Protein AF-A0A9W4N3B9-F1 (afdb_monomer)

Structure (mmCIF, N/CA/C/O backbone):
data_AF-A0A9W4N3B9-F1
#
_entry.id   AF-A0A9W4N3B9-F1
#
loop_
_atom_site.group_PDB
_atom_site.id
_atom_site.type_symbol
_atom_site.label_atom_id
_atom_site.label_alt_id
_atom_site.label_comp_id
_atom_site.label_asym_id
_atom_site.label_entity_id
_atom_site.label_seq_id
_atom_site.pdbx_PDB_ins_code
_atom_site.Cartn_x
_atom_site.Cartn_y
_atom_site.Cartn_z
_atom_site.occupancy
_atom_site.B_iso_or_equiv
_atom_site.auth_seq_id
_atom_site.auth_comp_id
_atom_site.auth_asym_id
_atom_site.auth_atom_id
_atom_site.pdbx_PDB_model_num
ATOM 1 N N . MET A 1 1 ? 76.140 -31.428 -62.977 1.00 32.78 1 MET A N 1
ATOM 2 C CA . MET A 1 1 ? 74.736 -30.968 -62.871 1.00 32.78 1 MET A CA 1
ATOM 3 C C . MET A 1 1 ? 74.031 -31.808 -61.811 1.00 32.78 1 MET A C 1
ATOM 5 O O . MET A 1 1 ? 74.334 -32.994 -61.790 1.00 32.78 1 MET A O 1
ATOM 9 N N . PRO A 1 2 ? 73.122 -31.265 -60.978 1.00 40.38 2 PRO A N 1
ATOM 10 C CA . PRO A 1 2 ? 72.667 -29.880 -60.909 1.00 40.38 2 PRO A CA 1
ATOM 11 C C . PRO A 1 2 ? 73.081 -29.142 -59.621 1.00 40.38 2 PRO A C 1
ATOM 13 O O . PRO A 1 2 ? 73.397 -29.725 -58.590 1.00 40.38 2 PRO A O 1
ATOM 16 N N . SER A 1 3 ? 73.083 -27.820 -59.765 1.00 34.41 3 SER A N 1
ATOM 17 C CA . SER A 1 3 ? 73.214 -26.786 -58.745 1.00 34.41 3 SER A CA 1
ATOM 18 C C . SER A 1 3 ? 71.876 -26.620 -58.018 1.00 34.41 3 SER A C 1
ATOM 20 O O . SER A 1 3 ? 70.844 -26.536 -58.683 1.00 34.41 3 SER A O 1
ATOM 22 N N . ALA A 1 4 ? 71.881 -26.563 -56.686 1.00 36.41 4 ALA A N 1
ATOM 23 C CA . ALA A 1 4 ? 70.717 -26.168 -55.897 1.00 36.41 4 ALA A CA 1
ATOM 24 C C . ALA A 1 4 ? 70.961 -24.760 -55.343 1.00 36.41 4 ALA A C 1
ATOM 26 O O . ALA A 1 4 ? 71.738 -24.554 -54.412 1.00 36.41 4 ALA A O 1
ATOM 27 N N . THR A 1 5 ? 70.332 -23.780 -55.980 1.00 38.34 5 THR A N 1
ATOM 28 C CA . THR A 1 5 ? 70.362 -22.369 -55.603 1.00 38.34 5 THR A CA 1
ATOM 29 C C . THR A 1 5 ? 69.467 -22.115 -54.391 1.00 38.34 5 THR A C 1
ATOM 31 O O . THR A 1 5 ? 68.305 -22.512 -54.382 1.00 38.34 5 THR A O 1
ATOM 34 N N . TRP A 1 6 ? 69.999 -21.411 -53.393 1.00 38.38 6 TRP A N 1
ATOM 35 C CA . TRP A 1 6 ? 69.255 -20.871 -52.255 1.00 38.38 6 TRP A CA 1
ATOM 36 C C . TRP A 1 6 ? 68.455 -19.638 -52.703 1.00 38.38 6 TRP A C 1
ATOM 38 O O . TRP A 1 6 ? 69.043 -18.602 -53.010 1.00 38.38 6 TRP A O 1
ATOM 48 N N . THR A 1 7 ? 67.126 -19.728 -52.754 1.00 41.44 7 THR A N 1
ATOM 49 C CA . THR A 1 7 ? 66.254 -18.560 -52.956 1.00 41.44 7 THR A CA 1
ATOM 50 C C . THR A 1 7 ? 65.686 -18.087 -51.624 1.00 41.44 7 THR A C 1
ATOM 52 O O . THR A 1 7 ? 65.097 -18.861 -50.872 1.00 41.44 7 THR A O 1
ATOM 55 N N . TYR A 1 8 ? 65.898 -16.801 -51.354 1.00 33.12 8 TYR A N 1
ATOM 56 C CA . TYR A 1 8 ? 65.483 -16.074 -50.162 1.00 33.12 8 TYR A CA 1
ATOM 57 C C . TYR A 1 8 ? 63.958 -16.025 -49.959 1.00 33.12 8 TYR A C 1
ATOM 59 O O . TYR A 1 8 ? 63.165 -16.019 -50.896 1.00 33.12 8 TYR A O 1
ATOM 67 N N . LEU A 1 9 ? 63.612 -15.935 -48.676 1.00 44.03 9 LEU A N 1
ATOM 68 C CA . LEU A 1 9 ? 62.316 -15.706 -48.041 1.00 44.03 9 LEU A CA 1
ATOM 69 C C . LEU A 1 9 ? 61.451 -14.615 -48.698 1.00 44.03 9 LEU A C 1
ATOM 71 O O . LEU A 1 9 ? 61.936 -13.518 -48.937 1.00 44.03 9 LEU A O 1
ATOM 75 N N . THR A 1 10 ? 60.139 -14.851 -48.764 1.00 38.28 10 THR A N 1
ATOM 76 C CA . THR A 1 10 ? 59.129 -13.928 -48.204 1.00 38.28 10 THR A CA 1
ATOM 77 C C . THR A 1 10 ? 57.910 -14.740 -47.760 1.00 38.28 10 THR A C 1
ATOM 79 O O . THR A 1 10 ? 56.951 -14.947 -48.496 1.00 38.28 10 THR A O 1
ATOM 82 N N . SER A 1 11 ? 57.956 -15.238 -46.523 1.00 43.16 11 SER A N 1
ATOM 83 C CA . SER A 1 11 ? 56.744 -15.685 -45.841 1.00 43.16 11 SER A CA 1
ATOM 84 C C . SER A 1 11 ? 55.974 -14.421 -45.465 1.00 43.16 11 SER A C 1
ATOM 86 O O . SER A 1 11 ? 56.351 -13.722 -44.523 1.00 43.16 11 SER A O 1
ATOM 88 N N . ILE A 1 12 ? 54.964 -14.065 -46.259 1.00 53.66 12 ILE A N 1
ATOM 89 C CA . ILE A 1 12 ? 54.016 -13.009 -45.903 1.00 53.66 12 ILE A CA 1
ATOM 90 C C . ILE A 1 12 ? 53.166 -13.577 -44.767 1.00 53.66 12 ILE A C 1
ATOM 92 O O . ILE A 1 12 ? 52.117 -14.179 -44.984 1.00 53.66 12 ILE A O 1
ATOM 96 N N . LEU A 1 13 ? 53.663 -13.441 -43.540 1.00 46.03 13 LEU A N 1
ATOM 97 C CA . LEU A 1 13 ? 52.831 -13.580 -42.357 1.00 46.03 13 LEU A CA 1
ATOM 98 C C . LEU A 1 13 ? 51.790 -12.455 -42.424 1.00 46.03 13 LEU A C 1
ATOM 100 O O . LEU A 1 13 ? 52.187 -11.295 -42.587 1.00 46.03 13 LEU A O 1
ATOM 104 N N . PRO A 1 14 ? 50.480 -12.746 -42.325 1.00 42.47 14 PRO A N 1
ATOM 105 C CA . PRO A 1 14 ? 49.499 -11.689 -42.171 1.00 42.47 14 PRO A CA 1
ATOM 106 C C . PRO A 1 14 ? 49.882 -10.896 -40.923 1.00 42.47 14 PRO A C 1
ATOM 108 O O . PRO A 1 14 ? 50.093 -11.461 -39.847 1.00 42.47 14 PRO A O 1
ATOM 111 N N . THR A 1 15 ? 50.045 -9.587 -41.102 1.00 47.44 15 THR A N 1
ATOM 112 C CA . THR A 1 15 ? 50.291 -8.636 -40.019 1.00 47.44 15 THR A CA 1
ATOM 113 C C . THR A 1 15 ? 49.333 -8.939 -38.872 1.00 47.44 15 THR A C 1
ATOM 115 O O . THR A 1 15 ? 48.140 -9.106 -39.151 1.00 47.44 15 THR A O 1
ATOM 118 N N . PRO A 1 16 ? 49.795 -9.002 -37.609 1.00 45.97 16 PRO A N 1
ATOM 119 C CA . PRO A 1 16 ? 48.881 -9.114 -36.489 1.00 45.97 16 PRO A CA 1
ATOM 120 C C . PRO A 1 16 ? 47.959 -7.905 -36.577 1.00 45.97 16 PRO A C 1
ATOM 122 O O . PRO A 1 16 ? 48.403 -6.765 -36.432 1.00 45.97 16 PRO A O 1
ATOM 125 N N . THR A 1 17 ? 46.690 -8.151 -36.909 1.00 49.28 17 THR A N 1
ATOM 126 C CA . THR A 1 17 ? 45.633 -7.158 -36.785 1.00 49.28 17 THR A CA 1
ATOM 127 C C . THR A 1 17 ? 45.767 -6.621 -35.382 1.00 49.28 17 THR A C 1
ATOM 129 O O . THR A 1 17 ? 45.577 -7.364 -34.417 1.00 49.28 17 THR A O 1
ATOM 132 N N . LEU A 1 18 ? 46.169 -5.356 -35.288 1.00 43.12 18 LEU A N 1
ATOM 133 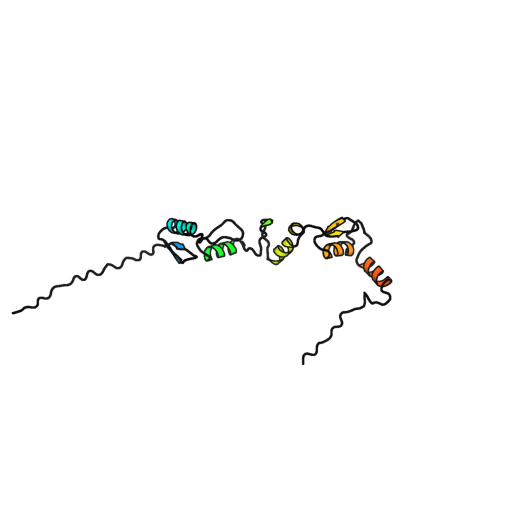C CA . LEU A 1 18 ? 46.014 -4.565 -34.089 1.00 43.12 18 LEU A CA 1
ATOM 134 C C . LEU A 1 18 ? 44.603 -4.870 -33.599 1.00 43.12 18 LEU A C 1
ATOM 136 O O . LEU A 1 18 ? 43.625 -4.492 -34.245 1.00 43.12 18 LEU A O 1
ATOM 140 N N . ILE A 1 19 ? 44.493 -5.613 -32.498 1.00 53.19 19 ILE A N 1
ATOM 141 C CA . ILE A 1 19 ? 43.269 -5.644 -31.716 1.00 53.19 19 ILE A CA 1
ATOM 142 C C . ILE A 1 19 ? 43.230 -4.250 -31.103 1.00 53.19 19 ILE A C 1
ATOM 144 O O . ILE A 1 19 ? 43.594 -4.032 -29.951 1.00 53.19 19 ILE A O 1
ATOM 148 N N . THR A 1 20 ? 42.877 -3.264 -31.927 1.00 47.75 20 THR A N 1
ATOM 149 C CA . THR A 1 20 ? 42.333 -2.010 -31.459 1.00 47.75 20 THR A CA 1
ATOM 150 C C . THR A 1 20 ? 41.195 -2.464 -30.573 1.00 47.75 20 THR A C 1
ATOM 152 O O . THR A 1 20 ? 40.280 -3.136 -31.052 1.00 47.75 20 THR A O 1
ATOM 155 N N . LEU A 1 21 ? 41.333 -2.233 -29.270 1.00 55.16 21 LEU A N 1
ATOM 156 C CA . LEU A 1 21 ? 40.380 -2.626 -28.244 1.00 55.16 21 LEU A CA 1
ATOM 157 C C . LEU A 1 21 ? 39.099 -1.805 -28.454 1.00 55.16 21 LEU A C 1
ATOM 159 O O . LEU A 1 21 ? 38.793 -0.886 -27.701 1.00 55.16 21 LEU A O 1
ATOM 163 N N . ASN A 1 22 ? 38.402 -2.057 -29.559 1.00 61.69 22 ASN A N 1
ATOM 164 C CA . ASN A 1 22 ? 37.210 -1.338 -29.933 1.00 61.69 22 ASN A CA 1
ATOM 165 C C . ASN A 1 22 ? 36.137 -1.833 -28.975 1.00 61.69 22 ASN A C 1
ATOM 167 O O . ASN A 1 22 ? 35.868 -3.035 -28.898 1.00 61.69 22 ASN A O 1
ATOM 171 N N . LYS A 1 23 ? 35.594 -0.922 -28.171 1.00 78.19 23 LYS A N 1
ATOM 172 C CA . LYS A 1 23 ? 34.580 -1.258 -27.177 1.00 78.19 23 LYS A CA 1
ATOM 173 C C . LYS A 1 23 ? 33.344 -1.788 -27.910 1.00 78.19 23 LYS A C 1
ATOM 175 O O . LYS A 1 23 ? 32.577 -1.010 -28.463 1.00 78.19 23 LYS A O 1
ATOM 180 N N . MET A 1 24 ? 33.185 -3.108 -27.932 1.00 89.62 24 MET A N 1
ATOM 181 C CA . MET A 1 24 ? 32.013 -3.777 -28.499 1.00 89.62 24 MET A CA 1
ATOM 182 C C . MET A 1 24 ? 30.833 -3.672 -27.530 1.00 89.62 24 MET A C 1
ATOM 184 O O . MET A 1 24 ? 31.016 -3.728 -26.311 1.00 89.62 24 MET A O 1
ATOM 188 N N . PHE A 1 25 ? 29.625 -3.582 -28.073 1.00 91.50 25 PHE A N 1
ATOM 189 C CA . PHE A 1 25 ? 28.379 -3.667 -27.313 1.00 91.50 25 PHE A CA 1
ATOM 190 C C . PHE A 1 25 ? 27.950 -5.128 -27.244 1.00 91.50 25 PHE A C 1
ATOM 192 O O . PHE A 1 25 ? 28.092 -5.848 -28.225 1.00 91.50 25 PHE A O 1
ATOM 199 N N . THR A 1 26 ? 27.495 -5.590 -26.083 1.00 92.69 26 THR A N 1
ATOM 200 C CA . THR A 1 26 ? 27.160 -7.004 -25.864 1.00 92.69 26 THR A CA 1
ATOM 201 C C . THR A 1 26 ? 25.721 -7.104 -25.379 1.00 92.69 26 THR A C 1
ATOM 203 O O . THR A 1 26 ? 25.336 -6.355 -24.484 1.00 92.69 26 THR A O 1
ATOM 206 N N . CYS A 1 27 ? 24.938 -8.008 -25.965 1.00 94.44 27 CYS A N 1
ATOM 207 C CA . CYS A 1 27 ? 23.621 -8.366 -25.449 1.00 94.44 27 CYS A CA 1
ATOM 208 C C . CYS A 1 27 ? 23.795 -9.111 -24.121 1.00 94.44 27 CYS A C 1
ATOM 210 O O . CYS A 1 27 ? 24.457 -10.150 -24.091 1.00 94.44 27 CYS A O 1
ATOM 212 N N . GLY A 1 28 ? 23.210 -8.594 -23.038 1.00 91.12 28 GLY A N 1
ATOM 213 C CA . GLY A 1 28 ? 23.313 -9.219 -21.719 1.00 91.12 28 GLY A CA 1
ATOM 214 C C . GLY A 1 28 ? 22.622 -10.582 -21.608 1.00 91.12 28 GLY A C 1
ATOM 215 O O . GLY A 1 28 ? 23.007 -11.359 -20.742 1.00 91.12 28 GLY A O 1
ATOM 216 N N . GLU A 1 29 ? 21.657 -10.879 -22.484 1.00 93.25 29 GLU A N 1
ATOM 217 C CA . GLU A 1 29 ? 20.878 -12.127 -22.460 1.00 93.25 29 GLU A CA 1
ATOM 218 C C . GLU A 1 29 ? 21.554 -13.257 -23.254 1.00 93.25 29 GLU A C 1
ATOM 220 O O . GLU A 1 29 ? 21.797 -14.341 -22.730 1.00 93.25 29 GLU A O 1
ATOM 225 N N . CYS A 1 30 ? 21.911 -13.012 -24.522 1.00 94.62 30 CYS A N 1
ATOM 226 C CA . CYS A 1 30 ? 22.462 -14.047 -25.410 1.00 94.62 30 CYS A CA 1
ATOM 227 C C . CYS A 1 30 ? 23.979 -13.941 -25.649 1.00 94.62 30 CYS A C 1
ATOM 229 O O . CYS A 1 30 ? 24.566 -14.819 -26.280 1.00 94.62 30 CYS A O 1
ATOM 231 N N . GLY A 1 31 ? 24.631 -12.870 -25.184 1.00 92.44 31 GLY A N 1
ATOM 232 C CA . GLY A 1 31 ? 26.079 -12.670 -25.313 1.00 92.44 31 GLY A CA 1
ATOM 233 C C . GLY A 1 31 ? 26.570 -12.221 -26.696 1.00 92.44 31 GLY A C 1
ATOM 234 O O . GLY A 1 31 ? 27.776 -12.037 -26.880 1.00 92.44 31 GLY A O 1
ATOM 235 N N . ASN A 1 32 ? 25.674 -12.012 -27.669 1.00 93.50 32 ASN A N 1
ATOM 236 C CA . ASN A 1 32 ? 26.044 -11.515 -28.998 1.00 93.50 32 ASN A CA 1
ATOM 237 C C . ASN A 1 32 ? 26.716 -10.140 -28.921 1.00 93.50 32 ASN A C 1
ATOM 239 O O . ASN A 1 32 ? 26.309 -9.285 -28.131 1.00 93.50 32 ASN A O 1
ATOM 243 N N . ARG A 1 33 ? 27.735 -9.924 -29.762 1.00 94.12 33 ARG A N 1
ATOM 244 C CA . ARG A 1 33 ? 28.575 -8.720 -29.746 1.00 94.12 33 ARG A CA 1
ATOM 245 C C . ARG A 1 33 ? 28.424 -7.926 -31.037 1.00 94.12 33 ARG A C 1
ATOM 247 O O . ARG A 1 33 ? 28.440 -8.499 -32.121 1.00 94.12 33 ARG A O 1
ATOM 254 N N . TYR A 1 34 ? 28.365 -6.609 -30.903 1.00 93.31 34 TYR A N 1
ATOM 255 C CA . TYR A 1 34 ? 28.117 -5.662 -31.985 1.00 93.31 34 TYR A CA 1
ATOM 256 C C . TYR A 1 34 ? 29.165 -4.550 -31.973 1.00 93.31 34 TYR A C 1
ATOM 258 O O . TYR A 1 34 ? 29.678 -4.170 -30.913 1.00 93.31 34 TYR A O 1
ATOM 266 N N . TYR A 1 35 ? 29.492 -4.028 -33.154 1.00 90.94 35 TYR A N 1
ATOM 267 C CA . TYR A 1 35 ? 30.483 -2.960 -33.300 1.00 90.94 35 TYR A CA 1
ATOM 268 C C . TYR A 1 35 ? 29.872 -1.579 -33.050 1.00 90.94 35 TYR A C 1
ATOM 270 O O . TYR A 1 35 ? 30.581 -0.669 -32.621 1.00 90.94 35 TYR A O 1
ATOM 278 N N . SER A 1 36 ? 28.562 -1.434 -33.265 1.00 92.06 36 SER A N 1
ATOM 279 C CA . SER A 1 36 ? 27.803 -0.220 -32.972 1.00 92.06 36 SER A CA 1
ATOM 280 C C . SER A 1 36 ? 26.755 -0.441 -31.882 1.00 92.06 36 SER A C 1
ATOM 282 O O . SER A 1 36 ? 26.167 -1.515 -31.752 1.00 92.06 36 SER A O 1
ATOM 284 N N . LYS A 1 37 ? 26.475 0.624 -31.121 1.00 91.19 37 LYS A N 1
ATOM 285 C CA . LYS A 1 37 ? 25.372 0.652 -30.153 1.00 91.19 37 LYS A CA 1
ATOM 286 C C . LYS A 1 37 ? 24.034 0.418 -30.849 1.00 91.19 37 LYS A C 1
ATOM 288 O O . LYS A 1 37 ? 23.235 -0.362 -30.356 1.00 91.19 37 LYS A O 1
ATOM 293 N N . PHE A 1 38 ? 23.833 1.049 -32.005 1.00 94.19 38 PHE A N 1
ATOM 294 C CA . PHE A 1 38 ? 22.588 0.975 -32.768 1.00 94.19 38 PHE A CA 1
ATOM 295 C C . PHE A 1 38 ? 22.260 -0.458 -33.210 1.00 94.19 38 PHE A C 1
ATOM 297 O O . PHE A 1 38 ? 21.133 -0.904 -33.052 1.00 94.19 38 PHE A O 1
ATOM 304 N N . GLU A 1 39 ? 23.257 -1.204 -33.695 1.00 95.12 39 GLU A N 1
ATOM 305 C CA . GLU A 1 39 ? 23.090 -2.614 -34.088 1.00 95.12 39 GLU A CA 1
ATOM 306 C C . GLU A 1 39 ? 22.694 -3.487 -32.895 1.00 95.12 39 GLU A C 1
ATOM 308 O O . GLU A 1 39 ? 21.830 -4.355 -33.002 1.00 95.12 39 GLU A O 1
ATOM 313 N N . CYS A 1 40 ? 23.310 -3.232 -31.737 1.00 94.75 40 CYS A N 1
ATOM 314 C CA . CYS A 1 40 ? 22.935 -3.913 -30.511 1.00 94.75 40 CYS A CA 1
ATOM 315 C C . CYS A 1 40 ? 21.506 -3.542 -30.097 1.00 94.75 40 CYS A C 1
ATOM 317 O O . CYS A 1 40 ? 20.748 -4.426 -29.733 1.00 94.75 40 CYS A O 1
ATOM 319 N N . GLU A 1 41 ? 21.114 -2.268 -30.156 1.00 94.75 41 GLU A N 1
ATOM 320 C CA . GLU A 1 41 ? 19.759 -1.823 -29.804 1.00 94.75 41 GLU A CA 1
ATOM 321 C C . GLU A 1 41 ? 18.689 -2.424 -30.725 1.00 94.75 41 GLU A C 1
ATOM 323 O O . GLU A 1 41 ? 17.656 -2.869 -30.232 1.00 94.75 41 GLU A O 1
ATOM 328 N N . ASP A 1 42 ? 18.942 -2.502 -32.034 1.00 96.44 42 ASP A N 1
ATOM 329 C CA . ASP A 1 42 ? 18.035 -3.133 -32.999 1.00 96.44 42 ASP A CA 1
ATOM 330 C C . ASP A 1 42 ? 17.838 -4.623 -32.691 1.00 96.44 42 ASP A C 1
ATOM 332 O O . ASP A 1 42 ? 16.706 -5.098 -32.589 1.00 96.44 42 ASP A O 1
ATOM 336 N N . HIS A 1 43 ? 18.929 -5.341 -32.402 1.00 96.00 43 HIS A N 1
ATOM 337 C CA . HIS A 1 43 ? 18.852 -6.710 -31.896 1.00 96.00 43 HIS A CA 1
ATOM 338 C C . HIS A 1 43 ? 18.015 -6.805 -30.612 1.00 96.00 43 HIS A C 1
ATOM 340 O O . HIS A 1 43 ? 17.143 -7.666 -30.501 1.00 96.00 43 HIS A O 1
ATOM 346 N N . MET A 1 44 ? 18.258 -5.929 -29.637 1.00 96.44 44 MET A N 1
ATOM 347 C CA . MET A 1 44 ? 17.553 -5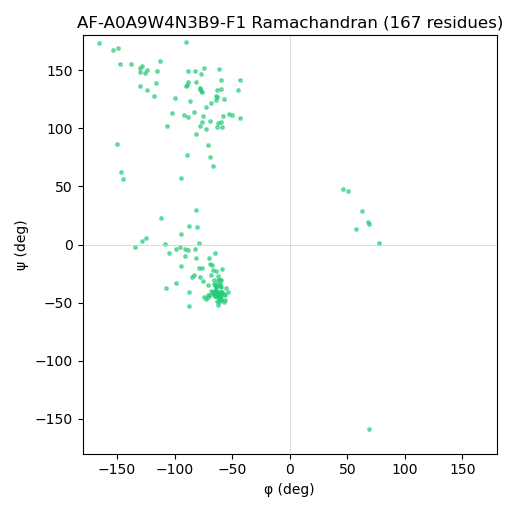.970 -28.353 1.00 96.44 44 MET A CA 1
ATOM 348 C C . MET A 1 44 ? 16.055 -5.705 -28.527 1.00 96.44 44 MET A C 1
ATOM 350 O O . MET A 1 44 ? 15.252 -6.366 -27.876 1.00 96.44 44 MET A O 1
ATOM 354 N N . ASN A 1 45 ? 15.670 -4.811 -29.442 1.00 96.19 45 ASN A N 1
ATOM 355 C CA . ASN A 1 45 ? 14.273 -4.547 -29.794 1.00 96.19 45 ASN A CA 1
ATOM 356 C C . ASN A 1 45 ? 13.625 -5.720 -30.541 1.00 96.19 45 ASN A C 1
ATOM 358 O O . ASN A 1 45 ? 12.495 -6.087 -30.231 1.00 96.19 45 ASN A O 1
ATOM 362 N N . ALA A 1 46 ? 14.332 -6.325 -31.499 1.00 97.12 46 ALA A N 1
ATOM 363 C CA . ALA A 1 46 ? 13.810 -7.427 -32.305 1.00 97.12 46 ALA A CA 1
ATOM 364 C C . ALA A 1 46 ? 13.518 -8.688 -31.475 1.00 97.12 46 ALA A C 1
ATOM 366 O O . ALA A 1 46 ? 12.554 -9.398 -31.756 1.00 97.12 46 ALA A O 1
ATOM 367 N N . TYR A 1 47 ? 14.336 -8.956 -30.453 1.00 95.94 47 TYR A N 1
ATOM 368 C CA . TYR A 1 47 ? 14.219 -10.146 -29.602 1.00 95.94 47 TYR A CA 1
ATOM 369 C C . TYR A 1 47 ? 13.702 -9.852 -28.185 1.00 95.94 47 TYR A C 1
ATOM 371 O O . TYR A 1 47 ? 13.565 -10.773 -27.386 1.00 95.94 47 TYR A O 1
ATOM 379 N N . ASN A 1 48 ? 13.410 -8.587 -27.867 1.00 95.56 48 ASN A N 1
ATOM 380 C CA . ASN A 1 48 ? 13.039 -8.125 -26.527 1.00 95.56 48 ASN A CA 1
ATOM 381 C C . ASN A 1 48 ? 14.023 -8.589 -25.431 1.00 95.56 48 ASN A C 1
ATOM 383 O O . ASN A 1 48 ? 13.623 -9.083 -24.382 1.00 95.56 48 ASN A O 1
ATOM 387 N N . HIS A 1 49 ? 15.323 -8.441 -25.688 1.00 96.38 49 HIS A N 1
ATOM 388 C CA . HIS A 1 49 ? 16.401 -8.855 -24.775 1.00 96.38 49 HIS A CA 1
ATOM 389 C C . HIS A 1 49 ? 16.780 -7.778 -23.743 1.00 96.38 49 HIS A C 1
ATOM 391 O O . HIS A 1 49 ? 17.864 -7.813 -23.160 1.00 96.38 49 HIS A O 1
ATOM 397 N N . TRP A 1 50 ? 15.926 -6.777 -23.553 1.00 96.69 50 TRP A N 1
ATOM 398 C CA . TRP A 1 50 ? 16.126 -5.731 -22.560 1.00 96.69 50 TRP A CA 1
ATOM 399 C C . TRP A 1 50 ? 15.855 -6.242 -21.142 1.00 96.69 50 TRP A C 1
ATOM 401 O O . TRP A 1 50 ? 15.034 -7.129 -20.934 1.00 96.69 50 TRP A O 1
ATOM 411 N N . PHE A 1 51 ? 16.521 -5.640 -20.158 1.00 95.38 51 PHE A N 1
ATOM 412 C CA . PHE A 1 51 ? 16.280 -5.898 -18.740 1.00 95.38 51 PHE A CA 1
ATOM 413 C C . PHE A 1 51 ? 15.461 -4.754 -18.146 1.00 95.38 51 PHE A C 1
ATOM 415 O O . PHE A 1 51 ? 15.957 -3.629 -18.056 1.00 95.38 51 PHE A O 1
ATOM 422 N N . ASP A 1 52 ? 14.224 -5.029 -17.744 1.00 93.12 52 ASP A N 1
ATOM 423 C CA . ASP A 1 52 ? 13.296 -4.022 -17.226 1.00 93.12 52 ASP A CA 1
ATOM 424 C C . ASP A 1 52 ? 13.529 -3.722 -15.739 1.00 93.12 52 ASP A C 1
ATOM 426 O O . ASP A 1 52 ? 13.886 -4.597 -14.947 1.00 93.12 52 ASP A O 1
ATOM 430 N N . CYS A 1 53 ? 13.254 -2.486 -15.330 1.00 91.19 53 CYS A N 1
ATOM 431 C CA . CYS A 1 53 ? 13.047 -2.162 -13.925 1.00 91.19 53 CYS A CA 1
ATOM 432 C C . CYS A 1 53 ? 11.639 -2.591 -13.478 1.00 91.19 53 CYS A C 1
ATOM 434 O O . CYS A 1 53 ? 10.642 -2.283 -14.124 1.00 91.19 53 CYS A O 1
ATOM 436 N N . GLU A 1 54 ? 11.519 -3.234 -12.315 1.00 84.19 54 GLU A N 1
ATOM 437 C CA . GLU A 1 54 ? 10.234 -3.780 -11.843 1.00 84.19 54 GLU A CA 1
ATOM 438 C C . GLU A 1 54 ? 9.201 -2.717 -11.421 1.00 84.19 54 GLU A C 1
ATOM 440 O O . GLU A 1 54 ? 8.032 -3.049 -11.160 1.00 84.19 54 GLU A O 1
ATOM 445 N N . THR A 1 55 ? 9.638 -1.463 -11.293 1.00 86.50 55 THR A N 1
ATOM 446 C CA . THR A 1 55 ? 8.890 -0.370 -10.660 1.00 86.50 55 THR A CA 1
ATOM 447 C C . THR A 1 55 ? 8.916 0.944 -11.455 1.00 86.50 55 THR A C 1
ATOM 449 O O . THR A 1 55 ? 8.267 1.910 -11.045 1.00 86.50 55 THR A O 1
ATOM 452 N N . CYS A 1 56 ? 9.623 1.008 -12.592 1.00 88.06 56 CYS A N 1
ATOM 453 C CA . CYS A 1 56 ? 9.601 2.146 -13.517 1.00 88.06 56 CYS A CA 1
ATOM 454 C C . CYS A 1 56 ? 9.842 1.703 -14.966 1.00 88.06 56 CYS A C 1
ATOM 456 O O . CYS A 1 56 ? 10.289 0.591 -15.207 1.00 88.06 56 CYS A O 1
ATOM 458 N N . ASP A 1 57 ? 9.626 2.599 -15.927 1.00 89.88 57 ASP A N 1
ATOM 459 C CA . ASP A 1 57 ? 9.675 2.268 -17.361 1.00 89.88 57 ASP A CA 1
ATOM 460 C C . ASP A 1 57 ? 11.105 2.214 -17.947 1.00 89.88 57 ASP A C 1
ATOM 462 O O . ASP A 1 57 ? 11.296 2.299 -19.160 1.00 89.88 57 ASP A O 1
ATOM 466 N N . ARG A 1 58 ? 12.143 2.151 -17.099 1.00 92.69 58 ARG A N 1
ATOM 467 C CA . ARG A 1 58 ? 13.537 2.081 -17.561 1.00 92.69 58 ARG A CA 1
ATOM 468 C C . ARG A 1 58 ? 13.915 0.658 -17.937 1.00 92.69 58 ARG A C 1
ATOM 470 O O . ARG A 1 58 ? 13.628 -0.280 -17.198 1.00 92.69 58 ARG A O 1
ATOM 477 N N . VAL A 1 59 ? 14.673 0.558 -19.023 1.00 95.00 59 VAL A N 1
ATOM 478 C CA . VAL A 1 59 ? 15.231 -0.688 -19.543 1.00 95.00 59 VAL A CA 1
ATOM 479 C C . VAL A 1 59 ? 16.751 -0.596 -19.671 1.00 95.00 59 VAL A C 1
ATOM 481 O O . VAL A 1 59 ? 17.305 0.488 -19.878 1.00 95.00 59 VAL A O 1
ATOM 484 N N . PHE A 1 60 ? 17.434 -1.730 -19.536 1.00 94.62 60 PHE A N 1
ATOM 485 C CA . PHE A 1 60 ? 18.893 -1.822 -19.506 1.00 94.62 60 PHE A CA 1
ATOM 486 C C . PHE A 1 60 ? 19.405 -2.880 -20.482 1.00 94.62 60 PHE A C 1
ATOM 488 O O . PHE A 1 60 ? 18.718 -3.853 -20.779 1.00 94.62 60 PHE A O 1
ATOM 495 N N . MET A 1 61 ? 20.629 -2.688 -20.982 1.00 90.44 61 MET A N 1
ATOM 496 C CA . MET A 1 61 ? 21.244 -3.621 -21.937 1.00 90.44 61 MET A CA 1
ATOM 497 C C . MET A 1 61 ? 21.766 -4.908 -21.285 1.00 90.44 61 MET A C 1
ATOM 499 O O . MET A 1 61 ? 21.986 -5.905 -21.973 1.00 90.44 61 MET A O 1
ATOM 503 N N . ASP A 1 62 ? 21.987 -4.877 -19.971 1.00 92.06 62 ASP A N 1
ATOM 504 C CA . ASP A 1 62 ? 22.480 -6.005 -19.193 1.00 92.06 62 ASP A CA 1
ATOM 505 C C . ASP A 1 62 ? 21.905 -6.008 -17.767 1.00 92.06 62 ASP A C 1
ATOM 507 O O . ASP A 1 62 ? 21.534 -4.966 -17.209 1.00 92.06 62 ASP A O 1
ATOM 511 N N . GLN A 1 63 ? 21.866 -7.203 -17.171 1.00 93.31 63 GLN A N 1
ATOM 512 C CA . GLN A 1 63 ? 21.344 -7.434 -15.825 1.00 93.31 63 GLN A CA 1
ATOM 513 C C . GLN A 1 63 ? 22.113 -6.653 -14.751 1.00 93.31 63 GLN A C 1
ATOM 515 O O . GLN A 1 63 ? 21.525 -6.211 -13.767 1.00 93.31 63 GLN A O 1
ATOM 520 N N . ASN A 1 64 ? 23.425 -6.462 -14.911 1.00 94.00 64 ASN A N 1
ATOM 521 C CA . ASN A 1 64 ? 24.248 -5.786 -13.909 1.00 94.00 64 ASN A CA 1
ATOM 522 C C . ASN A 1 64 ? 23.909 -4.289 -13.809 1.00 94.00 64 ASN A C 1
ATOM 524 O O . ASN A 1 64 ? 23.828 -3.735 -12.714 1.00 94.00 64 ASN A O 1
ATOM 528 N N . SER A 1 65 ? 23.669 -3.643 -14.947 1.00 94.12 65 SER A N 1
ATOM 529 C CA . SER A 1 65 ? 23.223 -2.256 -15.041 1.00 94.12 65 SER A CA 1
ATOM 530 C C . SER A 1 65 ? 21.812 -2.093 -14.475 1.00 94.12 65 SER A C 1
ATOM 532 O O . SER A 1 65 ? 21.564 -1.143 -13.730 1.00 94.12 65 SER A O 1
ATOM 534 N N . CYS A 1 66 ? 20.913 -3.049 -14.748 1.00 94.75 66 CYS A N 1
ATOM 535 C CA . CYS A 1 66 ? 19.594 -3.080 -14.117 1.00 94.75 66 CYS A CA 1
ATOM 536 C C . CYS A 1 66 ? 19.712 -3.219 -12.590 1.00 94.75 66 CYS A C 1
ATOM 538 O O . CYS A 1 66 ? 19.177 -2.395 -11.856 1.00 94.75 66 CYS A O 1
ATOM 540 N N . ASN A 1 67 ? 20.504 -4.169 -12.086 1.00 92.44 67 ASN A N 1
ATOM 541 C CA . ASN A 1 67 ? 20.695 -4.374 -10.647 1.00 92.44 67 ASN A CA 1
ATOM 542 C C . ASN A 1 67 ? 21.268 -3.134 -9.943 1.00 92.44 67 ASN A C 1
ATOM 544 O O . ASN A 1 67 ? 20.810 -2.775 -8.859 1.00 92.44 67 ASN A O 1
ATOM 548 N N . GLN A 1 68 ? 22.229 -2.439 -10.560 1.00 94.12 68 GLN A N 1
ATOM 549 C CA . GLN A 1 68 ? 22.763 -1.179 -10.028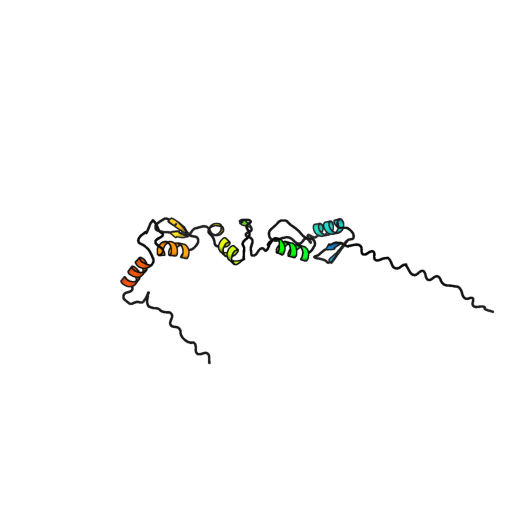 1.00 94.12 68 GLN A CA 1
ATOM 550 C C . GLN A 1 68 ? 21.705 -0.074 -9.979 1.00 94.12 68 GLN A C 1
ATOM 552 O O . GLN A 1 68 ? 21.655 0.698 -9.019 1.00 94.12 68 GLN A O 1
ATOM 557 N N . HIS A 1 69 ? 20.841 0.008 -10.991 1.00 94.00 69 HIS A N 1
ATOM 558 C CA . HIS A 1 69 ? 19.701 0.917 -10.966 1.00 94.00 69 HIS A CA 1
ATOM 559 C C . HIS A 1 69 ? 18.729 0.558 -9.840 1.00 94.00 69 HIS A C 1
ATOM 561 O O . HIS A 1 69 ? 18.380 1.430 -9.047 1.00 94.00 69 HIS A O 1
ATOM 567 N N . MET A 1 70 ? 18.354 -0.719 -9.733 1.00 90.50 70 MET A N 1
ATOM 568 C CA . MET A 1 70 ? 17.460 -1.223 -8.691 1.00 90.50 70 MET A CA 1
ATOM 569 C C . MET A 1 70 ? 17.998 -0.888 -7.296 1.00 90.50 70 MET A C 1
ATOM 571 O O . MET A 1 70 ? 17.263 -0.382 -6.453 1.00 90.50 70 MET A O 1
ATOM 575 N N . GLN A 1 71 ? 19.304 -1.069 -7.087 1.00 88.88 71 GLN A N 1
ATOM 576 C CA . GLN A 1 71 ? 19.972 -0.778 -5.823 1.00 88.88 71 GLN A CA 1
ATOM 577 C C . GLN A 1 71 ? 20.092 0.719 -5.520 1.00 88.88 71 GLN A C 1
ATOM 579 O O . GLN A 1 71 ? 19.817 1.128 -4.396 1.00 88.88 71 GLN A O 1
ATOM 584 N N . SER A 1 72 ? 20.492 1.543 -6.490 1.00 88.56 72 SER A N 1
ATOM 585 C CA . SER A 1 72 ? 20.698 2.983 -6.263 1.00 88.56 72 SER A CA 1
ATOM 586 C C . SER A 1 72 ? 19.400 3.780 -6.163 1.00 88.56 72 SER A C 1
ATOM 588 O O . SER A 1 72 ? 19.350 4.774 -5.443 1.00 88.56 72 SER A O 1
ATOM 590 N N . ALA A 1 73 ? 18.359 3.353 -6.879 1.00 84.25 73 ALA A N 1
ATOM 591 C CA . ALA A 1 73 ? 17.051 3.996 -6.875 1.00 84.25 73 ALA A CA 1
ATOM 592 C C . ALA A 1 73 ? 16.072 3.355 -5.881 1.00 84.25 73 ALA A C 1
ATOM 594 O O . ALA A 1 73 ? 14.953 3.839 -5.744 1.00 84.25 73 ALA A O 1
ATOM 595 N N . ASP A 1 74 ? 16.484 2.293 -5.182 1.00 79.06 74 ASP A N 1
ATOM 596 C CA . ASP A 1 74 ? 15.644 1.557 -4.235 1.00 79.06 74 ASP A CA 1
ATOM 597 C C . ASP A 1 74 ? 14.412 0.897 -4.895 1.00 79.06 74 ASP A C 1
ATOM 599 O O . ASP A 1 74 ? 13.369 0.695 -4.277 1.00 79.06 74 ASP A O 1
ATOM 603 N N . HIS A 1 75 ? 14.535 0.551 -6.176 1.00 85.38 75 HIS A N 1
ATOM 604 C CA . HIS A 1 75 ? 13.453 0.127 -7.067 1.00 85.38 75 HIS A CA 1
ATOM 605 C C . HIS A 1 75 ? 13.059 -1.355 -6.921 1.00 85.38 75 HIS A C 1
ATOM 607 O O . HIS A 1 75 ? 12.607 -1.990 -7.863 1.00 85.38 75 HIS A O 1
ATOM 613 N N . PHE A 1 76 ? 13.213 -1.931 -5.735 1.00 80.25 76 PHE A N 1
ATOM 614 C CA . PHE A 1 76 ? 12.891 -3.338 -5.494 1.00 80.25 76 PHE A CA 1
ATOM 615 C C . PHE A 1 76 ? 11.374 -3.544 -5.357 1.00 80.25 76 PHE A C 1
ATOM 617 O O . PHE A 1 76 ? 10.705 -2.819 -4.610 1.00 80.25 76 PHE A O 1
ATOM 624 N N . SER A 1 77 ? 10.814 -4.539 -6.057 1.00 77.38 77 SER A N 1
ATOM 625 C CA . SER A 1 77 ? 9.366 -4.811 -6.036 1.00 77.38 77 SER A CA 1
ATOM 626 C C . SER A 1 77 ? 8.813 -5.152 -4.652 1.00 77.38 77 SER A C 1
ATOM 628 O O . SER A 1 77 ? 7.677 -4.788 -4.348 1.00 77.38 77 SER A O 1
ATOM 630 N N . ASP A 1 78 ? 9.611 -5.769 -3.778 1.00 83.44 78 ASP A N 1
ATOM 631 C CA . ASP A 1 78 ? 9.224 -6.123 -2.406 1.00 83.44 78 ASP A CA 1
ATOM 632 C C . ASP A 1 78 ? 8.952 -4.904 -1.504 1.00 83.44 78 ASP A C 1
ATOM 634 O O . ASP A 1 78 ? 8.447 -5.041 -0.386 1.00 83.44 78 ASP A O 1
ATOM 638 N N . ARG A 1 79 ? 9.245 -3.700 -2.002 1.00 89.19 79 ARG A N 1
ATOM 639 C CA . ARG A 1 79 ? 9.041 -2.417 -1.328 1.00 89.19 79 ARG A CA 1
ATOM 640 C C . ARG A 1 79 ? 8.206 -1.428 -2.130 1.00 89.19 79 ARG A C 1
ATOM 642 O O . ARG A 1 79 ? 8.008 -0.305 -1.669 1.00 89.19 79 ARG A O 1
ATOM 649 N N . TYR A 1 80 ? 7.651 -1.833 -3.268 1.00 89.94 80 TYR A N 1
ATOM 650 C CA . TYR A 1 80 ? 6.848 -0.970 -4.125 1.00 89.94 80 TYR A CA 1
ATOM 651 C C . TYR A 1 80 ? 5.407 -1.462 -4.270 1.00 89.94 80 TYR A C 1
ATOM 653 O O . TYR A 1 80 ? 5.136 -2.595 -4.657 1.00 89.94 80 TYR A O 1
ATOM 661 N N . CYS A 1 81 ? 4.451 -0.573 -4.013 1.00 91.31 81 CYS A N 1
ATOM 662 C CA . CYS A 1 81 ? 3.050 -0.809 -4.334 1.00 91.31 81 CYS A CA 1
ATOM 663 C C . CYS A 1 81 ? 2.745 -0.263 -5.731 1.00 91.31 81 CYS A C 1
ATOM 665 O O . CYS A 1 81 ? 2.714 0.956 -5.909 1.00 91.31 81 CYS A O 1
ATOM 667 N N . ARG A 1 82 ? 2.476 -1.149 -6.700 1.00 86.56 82 ARG A N 1
ATOM 668 C CA . ARG A 1 82 ? 2.172 -0.775 -8.096 1.00 86.56 82 ARG A CA 1
ATOM 669 C C . ARG A 1 82 ? 0.879 0.020 -8.234 1.00 86.56 82 ARG A C 1
ATOM 671 O O . ARG A 1 82 ? 0.854 1.038 -8.916 1.00 86.56 82 ARG A O 1
ATOM 678 N N . GLU A 1 83 ? -0.174 -0.402 -7.544 1.00 89.00 83 GLU A N 1
ATOM 679 C CA . GLU A 1 83 ? -1.486 0.250 -7.610 1.00 89.00 83 GLU A CA 1
ATOM 680 C C . GLU A 1 83 ? -1.455 1.679 -7.048 1.00 89.00 83 GLU A C 1
ATOM 682 O O . GLU A 1 83 ? -2.029 2.596 -7.627 1.00 89.00 83 GLU A O 1
ATOM 687 N N . CYS A 1 84 ? -0.735 1.892 -5.942 1.00 92.50 84 CYS A N 1
ATOM 688 C CA . CYS A 1 84 ? -0.580 3.216 -5.327 1.00 92.50 84 CYS A CA 1
ATOM 689 C C . CYS A 1 84 ? 0.641 3.993 -5.837 1.00 92.50 84 CYS A C 1
ATOM 691 O O . CYS A 1 84 ? 0.864 5.118 -5.392 1.00 92.50 84 CYS A O 1
ATOM 693 N N . LYS A 1 85 ? 1.457 3.380 -6.702 1.00 88.44 85 LYS A N 1
ATOM 694 C CA . LYS A 1 85 ? 2.745 3.887 -7.192 1.00 88.44 85 LYS A CA 1
ATOM 695 C C . LYS A 1 85 ? 3.647 4.447 -6.083 1.00 88.44 85 LYS A C 1
ATOM 697 O O . LYS A 1 85 ? 4.171 5.554 -6.196 1.00 88.44 85 LYS A O 1
ATOM 702 N N . LYS A 1 86 ? 3.806 3.699 -4.984 1.00 87.69 86 LYS A N 1
ATOM 703 C CA . LYS A 1 86 ? 4.472 4.176 -3.758 1.00 87.69 86 LYS A CA 1
ATOM 704 C C . LYS A 1 86 ? 5.542 3.215 -3.244 1.00 87.69 86 LYS A C 1
ATOM 706 O O . LYS A 1 86 ? 5.285 2.019 -3.135 1.00 87.69 86 LYS A O 1
ATOM 711 N N . TYR A 1 87 ? 6.687 3.770 -2.840 1.00 88.31 87 TYR A N 1
ATOM 712 C CA . TYR A 1 87 ? 7.769 3.051 -2.161 1.00 88.31 87 TYR A CA 1
ATOM 713 C C . TYR A 1 87 ? 7.610 3.031 -0.638 1.00 88.31 87 TYR A C 1
ATOM 715 O O . TYR A 1 87 ? 7.094 3.972 -0.025 1.00 88.31 87 TYR A O 1
ATOM 723 N N . PHE A 1 88 ? 8.100 1.956 -0.031 1.00 90.38 88 PHE A N 1
ATOM 724 C CA . PHE A 1 88 ? 8.117 1.713 1.403 1.00 90.38 88 PHE A CA 1
ATOM 725 C C . PHE A 1 88 ? 9.539 1.410 1.864 1.00 90.38 88 PHE A C 1
ATOM 727 O O . PHE A 1 88 ? 10.319 0.789 1.158 1.00 90.38 88 PHE A O 1
ATOM 734 N N . GLN A 1 89 ? 9.870 1.808 3.092 1.00 89.25 89 GLN A N 1
ATOM 735 C CA . GLN A 1 89 ? 11.224 1.626 3.631 1.00 89.25 89 GLN A CA 1
ATOM 736 C C . GLN A 1 89 ? 11.664 0.154 3.695 1.00 89.25 89 GLN A C 1
ATOM 738 O O . GLN A 1 89 ? 12.849 -0.136 3.585 1.00 89.25 89 GLN A O 1
ATOM 743 N N . ASN A 1 90 ? 10.726 -0.777 3.891 1.00 89.12 90 ASN A N 1
ATOM 744 C CA . ASN A 1 90 ? 10.991 -2.212 3.954 1.00 89.12 90 ASN A CA 1
ATOM 745 C C . ASN A 1 90 ? 9.752 -3.031 3.542 1.00 89.12 90 ASN A C 1
ATOM 747 O O . ASN A 1 90 ? 8.635 -2.504 3.474 1.00 89.12 90 ASN A O 1
ATOM 751 N N . ALA A 1 91 ? 9.953 -4.330 3.304 1.00 89.50 91 ALA A N 1
ATOM 752 C CA . ALA A 1 91 ? 8.894 -5.246 2.884 1.00 89.50 91 ALA A CA 1
ATOM 753 C C . ALA A 1 91 ? 7.772 -5.398 3.927 1.00 89.50 91 ALA A C 1
ATOM 755 O O . ALA A 1 91 ? 6.603 -5.581 3.581 1.00 89.50 91 ALA A O 1
ATOM 756 N N . HIS A 1 92 ? 8.091 -5.265 5.221 1.00 93.88 92 HIS A N 1
ATOM 757 C CA . HIS A 1 92 ? 7.081 -5.298 6.279 1.00 93.88 92 HIS A CA 1
ATOM 758 C C . HIS A 1 92 ? 6.089 -4.136 6.142 1.00 93.88 92 HIS A C 1
ATOM 760 O O . HIS A 1 92 ? 4.878 -4.347 6.226 1.00 93.88 92 HIS A O 1
ATOM 766 N N . ASN A 1 93 ? 6.592 -2.931 5.877 1.00 94.88 93 ASN A N 1
ATOM 767 C CA . ASN A 1 93 ? 5.780 -1.733 5.700 1.00 94.88 93 ASN A CA 1
ATOM 768 C C . ASN A 1 93 ? 4.910 -1.823 4.438 1.00 94.88 93 ASN A C 1
ATOM 770 O O . ASN A 1 93 ? 3.729 -1.474 4.500 1.00 94.88 93 ASN A O 1
ATOM 774 N N . LEU A 1 94 ? 5.439 -2.351 3.323 1.00 94.56 94 LEU A N 1
ATOM 775 C CA . LEU A 1 94 ? 4.624 -2.626 2.133 1.00 94.56 94 LEU A CA 1
ATOM 776 C C . LEU A 1 94 ? 3.502 -3.617 2.466 1.00 94.56 94 LEU A C 1
ATOM 778 O O . LEU A 1 94 ? 2.338 -3.362 2.165 1.00 94.56 94 LEU A O 1
ATOM 782 N N . ARG A 1 95 ? 3.817 -4.718 3.154 1.00 93.75 95 ARG A N 1
ATOM 783 C CA . ARG A 1 95 ? 2.816 -5.719 3.545 1.00 93.75 95 ARG A CA 1
ATOM 784 C C . ARG A 1 95 ? 1.733 -5.130 4.448 1.00 93.75 95 ARG A C 1
ATOM 786 O O . ARG A 1 95 ? 0.561 -5.457 4.279 1.00 93.75 95 ARG A O 1
ATOM 793 N N . GLN A 1 96 ? 2.083 -4.267 5.400 1.00 93.38 96 GLN A N 1
ATOM 794 C CA . GLN A 1 96 ? 1.087 -3.564 6.214 1.00 93.38 96 GLN A CA 1
ATOM 795 C C . GLN A 1 96 ? 0.202 -2.649 5.360 1.00 93.38 96 GLN A C 1
ATOM 797 O O . GLN A 1 96 ? -1.016 -2.646 5.530 1.00 93.38 96 GLN A O 1
ATOM 802 N N . HIS A 1 97 ? 0.786 -1.921 4.407 1.00 94.75 97 HIS A N 1
ATOM 803 C CA . HIS A 1 97 ? 0.035 -1.082 3.477 1.00 94.75 97 HIS A CA 1
ATOM 804 C C . HIS A 1 97 ? -0.940 -1.886 2.608 1.00 94.75 97 HIS A C 1
ATOM 806 O O . HIS A 1 97 ? -2.108 -1.507 2.514 1.00 94.75 97 HIS A O 1
ATOM 812 N N . LEU A 1 98 ? -0.509 -3.012 2.037 1.00 93.31 98 LEU A N 1
ATOM 813 C CA . LEU A 1 98 ? -1.367 -3.907 1.250 1.00 93.31 98 LEU A CA 1
ATOM 814 C C . LEU A 1 98 ? -2.494 -4.535 2.091 1.00 93.31 98 LEU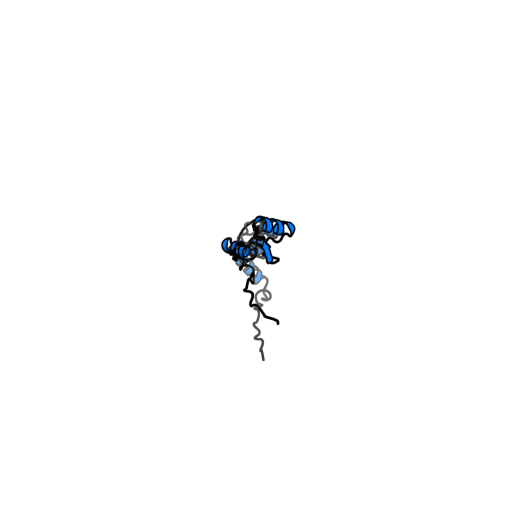 A C 1
ATOM 816 O O . LEU A 1 98 ? -3.535 -4.913 1.567 1.00 93.31 98 LEU A O 1
ATOM 820 N N . ASN A 1 99 ? -2.320 -4.610 3.413 1.00 92.19 99 ASN A N 1
ATOM 821 C CA . ASN A 1 99 ? -3.358 -5.037 4.356 1.00 92.19 99 ASN A CA 1
ATOM 822 C C . ASN A 1 99 ? -4.145 -3.869 4.971 1.00 92.19 99 ASN A C 1
ATOM 824 O O . ASN A 1 99 ? -4.906 -4.080 5.911 1.00 92.19 99 ASN A O 1
ATOM 828 N N . SER A 1 100 ? -3.958 -2.640 4.488 1.00 93.06 100 SER A N 1
ATOM 829 C CA . SER A 1 100 ? -4.651 -1.454 4.994 1.00 93.06 100 SER A CA 1
ATOM 830 C C . SER A 1 100 ? -5.960 -1.193 4.248 1.00 93.06 100 SER A C 1
ATOM 832 O O . SER A 1 100 ? -6.258 -1.814 3.225 1.00 93.06 100 SER A O 1
ATOM 834 N N . ARG A 1 101 ? -6.722 -0.200 4.727 1.00 91.94 101 ARG A N 1
ATOM 835 C CA . ARG A 1 101 ? -7.998 0.196 4.116 1.00 91.94 101 ARG A CA 1
ATOM 836 C C . ARG A 1 101 ? -7.881 0.641 2.660 1.00 91.94 101 ARG A C 1
ATOM 838 O O . ARG A 1 101 ? -8.883 0.642 1.962 1.00 91.94 101 ARG A O 1
ATOM 845 N N . THR A 1 102 ? -6.687 1.046 2.223 1.00 92.88 102 THR A N 1
ATOM 846 C CA . THR A 1 102 ? -6.438 1.467 0.840 1.00 92.88 102 THR A CA 1
ATOM 847 C C . THR A 1 102 ? -6.654 0.321 -0.144 1.00 92.88 102 THR A C 1
ATOM 849 O O . THR A 1 102 ? -7.181 0.560 -1.220 1.00 92.88 102 THR A O 1
ATOM 852 N N . HIS A 1 103 ? -6.294 -0.902 0.252 1.00 92.44 103 HIS A N 1
ATOM 853 C CA . HIS A 1 103 ? -6.351 -2.095 -0.602 1.00 92.44 103 HIS A CA 1
ATOM 854 C C . HIS A 1 103 ? -7.476 -3.046 -0.217 1.00 92.44 103 HIS A C 1
ATOM 856 O O . HIS A 1 103 ? -8.123 -3.633 -1.072 1.00 92.44 103 HIS A O 1
ATOM 862 N N . ARG A 1 104 ? -7.734 -3.193 1.086 1.00 91.25 104 ARG A N 1
ATOM 863 C CA . ARG A 1 104 ? -8.738 -4.132 1.605 1.00 91.25 104 ARG A CA 1
ATOM 864 C C . ARG A 1 104 ? -10.082 -3.502 1.949 1.00 91.25 104 ARG A C 1
ATOM 866 O O . ARG A 1 104 ? -10.986 -4.2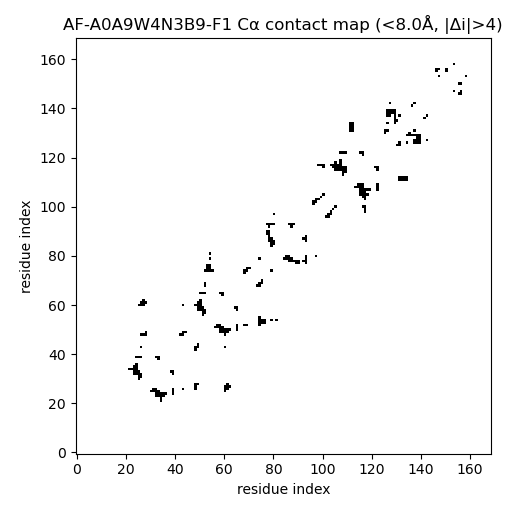18 2.357 1.00 91.25 104 ARG A O 1
ATOM 873 N N . GLY A 1 105 ? -10.220 -2.182 1.842 1.00 89.69 105 GLY A N 1
ATOM 874 C CA . GLY A 1 105 ? -11.443 -1.498 2.255 1.00 89.69 105 GLY A CA 1
ATOM 875 C C . GLY A 1 105 ? -11.663 -1.509 3.773 1.00 89.69 105 GLY A C 1
ATOM 876 O O . GLY A 1 105 ? -10.727 -1.616 4.568 1.00 89.69 105 GLY A O 1
ATOM 877 N N . SER A 1 106 ? -12.911 -1.307 4.198 1.00 92.25 106 SER A N 1
ATOM 878 C CA . SER A 1 106 ? -13.270 -1.177 5.620 1.00 92.25 106 SER A CA 1
ATOM 879 C C . SER A 1 106 ? -14.636 -1.794 5.916 1.00 92.25 106 SER A C 1
ATOM 881 O O . SER A 1 106 ? -15.563 -1.129 6.397 1.00 92.25 106 SER A O 1
ATOM 883 N N . ASP A 1 107 ? -14.757 -3.071 5.573 1.00 93.25 107 ASP A N 1
ATOM 884 C CA . ASP A 1 107 ? -16.030 -3.797 5.556 1.00 93.25 107 ASP A CA 1
ATOM 885 C C . ASP A 1 107 ? -16.482 -4.235 6.949 1.00 93.25 107 ASP A C 1
ATOM 887 O O . ASP A 1 107 ? -17.670 -4.439 7.189 1.00 93.25 107 ASP A O 1
ATOM 891 N N . VAL A 1 108 ? -15.557 -4.302 7.909 1.00 95.12 108 VAL A N 1
ATOM 892 C CA . VAL A 1 108 ? -15.904 -4.597 9.297 1.00 95.12 108 VAL A CA 1
ATOM 893 C C . VAL A 1 108 ? -16.477 -3.338 9.932 1.00 95.12 108 VAL A C 1
ATOM 895 O O . VAL A 1 108 ? -15.741 -2.422 10.298 1.00 95.12 108 VAL A O 1
ATOM 898 N N . LYS A 1 109 ? -17.799 -3.273 10.068 1.00 96.56 109 LYS A N 1
ATOM 899 C CA . LYS A 1 109 ? -18.477 -2.148 10.717 1.00 96.56 109 LYS A CA 1
ATOM 900 C C . LYS A 1 109 ? -18.631 -2.384 12.212 1.00 96.56 109 LYS A C 1
ATOM 902 O O . LYS A 1 109 ? -19.021 -3.463 12.651 1.00 96.56 109 LYS A O 1
ATOM 907 N N . CYS A 1 110 ? -18.366 -1.347 13.002 1.00 96.44 110 CYS A N 1
ATOM 908 C CA . CYS A 1 110 ? -18.753 -1.335 14.404 1.00 96.44 110 CYS A CA 1
ATOM 909 C C . CYS A 1 110 ? -20.288 -1.364 14.512 1.00 96.44 110 CYS A C 1
ATOM 911 O O . CYS A 1 110 ? -20.939 -0.493 13.932 1.00 96.44 110 CYS A O 1
ATOM 913 N N . PRO A 1 111 ? -20.879 -2.289 15.288 1.00 95.19 111 PRO A N 1
ATOM 914 C CA . PRO A 1 111 ? -22.333 -2.403 15.392 1.00 95.19 111 PRO A CA 1
ATOM 915 C C . PRO A 1 111 ? -22.989 -1.226 16.129 1.00 95.19 111 PRO A C 1
ATOM 917 O O . PRO A 1 111 ? -24.192 -1.032 16.007 1.00 95.19 111 PRO A O 1
ATOM 920 N N . PHE A 1 112 ? -22.222 -0.430 16.883 1.00 96.56 112 PHE A N 1
ATOM 921 C CA . PHE A 1 112 ? -22.760 0.668 17.694 1.00 96.56 112 PHE A CA 1
ATOM 922 C C . PHE A 1 112 ? -22.633 2.043 17.033 1.00 96.56 112 PHE A C 1
ATOM 924 O O . PHE A 1 112 ? -23.479 2.906 17.244 1.00 96.56 112 PHE A O 1
ATOM 931 N N . CYS A 1 113 ? -21.572 2.277 16.254 1.00 96.56 113 CYS A N 1
ATOM 932 C CA . CYS A 1 113 ? -21.302 3.585 15.641 1.00 96.56 113 CYS A CA 1
ATOM 933 C C . CYS A 1 113 ? -21.046 3.532 14.131 1.00 96.56 113 CYS A C 1
ATOM 935 O O . CYS A 1 113 ? -20.727 4.556 13.532 1.00 96.56 113 CYS A O 1
ATOM 937 N N . ASN A 1 114 ? -21.146 2.349 13.516 1.00 96.06 114 ASN A N 1
ATOM 938 C CA . ASN A 1 114 ? -20.950 2.106 12.085 1.00 96.06 114 ASN A CA 1
ATOM 939 C C . ASN A 1 114 ? -19.574 2.531 11.521 1.00 96.06 114 ASN A C 1
ATOM 941 O O . ASN A 1 114 ? -19.371 2.583 10.307 1.00 96.06 114 ASN A O 1
ATOM 945 N N . THR A 1 115 ? -18.594 2.819 12.384 1.00 95.81 115 THR A N 1
ATOM 946 C CA . THR A 1 115 ? -17.213 3.080 11.962 1.00 95.81 115 THR A CA 1
ATOM 947 C C . THR A 1 115 ? -16.633 1.828 11.306 1.00 95.81 115 THR A C 1
ATOM 949 O O . THR A 1 115 ? -16.787 0.727 11.833 1.00 95.81 115 THR A O 1
ATOM 952 N N . GLY A 1 116 ? -15.997 1.991 10.143 1.00 95.62 116 GLY A N 1
ATOM 953 C CA . GLY A 1 116 ? -15.406 0.893 9.380 1.00 95.62 116 GLY A CA 1
ATOM 954 C C . GLY A 1 116 ? -13.967 0.587 9.786 1.00 95.62 116 GLY A C 1
ATOM 955 O O . GLY A 1 116 ? -13.159 1.494 9.981 1.00 95.62 116 GLY A O 1
ATOM 956 N N . PHE A 1 117 ? -13.641 -0.698 9.837 1.00 95.69 117 PHE A N 1
ATOM 957 C CA . PHE A 1 117 ? -12.329 -1.244 10.156 1.00 95.69 117 PHE A CA 1
ATOM 958 C C . PHE A 1 117 ? -11.906 -2.239 9.083 1.00 95.69 117 PHE A C 1
ATOM 960 O O . PHE A 1 117 ? -12.732 -2.861 8.418 1.00 95.69 117 PHE A O 1
ATOM 967 N N . VAL A 1 118 ? -10.594 -2.394 8.929 1.00 94.69 118 VAL A N 1
ATOM 968 C CA . VAL A 1 118 ? -10.018 -3.350 7.973 1.00 94.69 118 VAL A CA 1
ATOM 969 C C . VAL A 1 118 ? -10.082 -4.783 8.508 1.00 94.69 118 VAL A C 1
ATOM 971 O O . VAL A 1 118 ? -10.135 -5.736 7.741 1.00 94.69 118 VAL A O 1
ATOM 974 N N . THR A 1 119 ? -10.066 -4.948 9.833 1.00 93.62 119 THR A N 1
ATOM 975 C CA . THR A 1 119 ? -10.040 -6.252 10.505 1.00 93.62 119 THR A CA 1
ATOM 976 C C . THR A 1 119 ? -10.981 -6.272 11.706 1.00 93.62 119 THR A C 1
ATOM 978 O O . THR A 1 119 ? -11.236 -5.237 12.328 1.00 93.62 119 THR A O 1
ATOM 981 N N . HIS A 1 120 ? -11.442 -7.469 12.083 1.00 93.75 120 HIS A N 1
ATOM 982 C CA . HIS A 1 120 ? -12.209 -7.676 13.315 1.00 93.75 120 HIS A CA 1
ATOM 983 C C . HIS A 1 120 ? -11.425 -7.254 14.557 1.00 93.75 120 HIS A C 1
ATOM 985 O O . HIS A 1 120 ? -11.982 -6.580 15.412 1.00 93.75 120 HIS A O 1
ATOM 991 N N . SER A 1 121 ? -10.124 -7.551 14.624 1.00 93.81 121 SER A N 1
ATOM 992 C CA . SER A 1 121 ? -9.272 -7.120 15.739 1.00 93.81 121 SER A CA 1
ATOM 993 C C . SER A 1 121 ? -9.218 -5.597 15.883 1.00 93.81 121 SER A C 1
ATOM 995 O O . SER A 1 121 ? -9.210 -5.100 17.003 1.00 93.81 121 SER A O 1
ATOM 997 N N . GLY A 1 122 ? -9.229 -4.845 14.774 1.00 94.50 122 GLY A N 1
ATOM 998 C CA . GLY A 1 122 ? -9.301 -3.382 14.814 1.00 94.50 122 GLY A CA 1
ATOM 999 C C . GLY A 1 122 ? -10.625 -2.875 15.391 1.00 94.50 122 GLY A C 1
ATOM 1000 O O . GLY A 1 122 ? -10.622 -1.966 16.221 1.00 94.50 122 GLY A O 1
ATOM 1001 N N . ALA A 1 123 ? -11.744 -3.498 15.007 1.00 95.69 123 ALA A N 1
ATOM 1002 C CA . ALA A 1 123 ? -13.055 -3.188 15.573 1.00 95.69 123 ALA A CA 1
ATOM 1003 C C . ALA A 1 123 ? -13.142 -3.568 17.062 1.00 95.69 123 ALA A C 1
ATOM 1005 O O . ALA A 1 123 ? -13.621 -2.769 17.861 1.00 95.69 123 ALA A O 1
ATOM 1006 N N . SER A 1 124 ? -12.626 -4.738 17.457 1.00 95.62 124 SER A N 1
ATOM 1007 C CA . SER A 1 124 ? -12.546 -5.149 18.865 1.00 95.62 124 SER A CA 1
ATOM 1008 C C . SER A 1 124 ? -11.713 -4.170 19.681 1.00 95.62 124 SER A C 1
ATOM 1010 O O . SER A 1 124 ? -12.173 -3.712 20.719 1.00 95.62 124 SER A O 1
ATOM 1012 N N . HIS A 1 125 ? -10.538 -3.774 19.184 1.00 95.62 125 HIS A N 1
ATOM 1013 C CA . HIS A 1 125 ? -9.680 -2.812 19.868 1.00 95.62 125 HIS A CA 1
ATOM 1014 C C . HIS A 1 125 ? -10.390 -1.472 20.082 1.00 95.62 125 HIS A C 1
ATOM 1016 O O . HIS A 1 125 ? -10.373 -0.949 21.187 1.00 95.62 125 HIS A O 1
ATOM 1022 N N . HIS A 1 126 ? -11.090 -0.959 19.066 1.00 96.00 126 HIS A N 1
ATOM 1023 C CA . HIS A 1 126 ? -11.903 0.255 19.175 1.00 96.00 126 HIS A CA 1
ATOM 1024 C C . HIS A 1 126 ? -12.956 0.196 20.295 1.00 96.00 126 HIS A 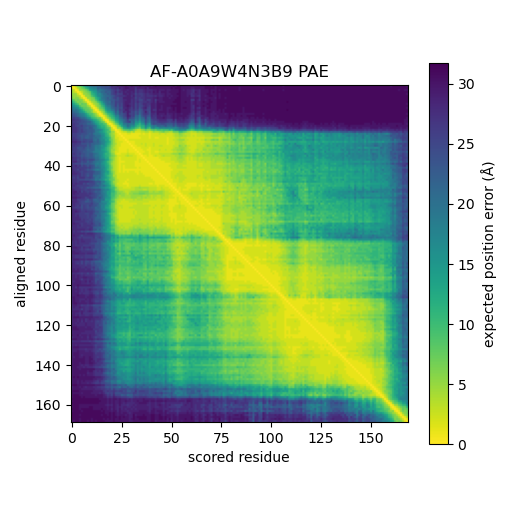C 1
ATOM 1026 O O . HIS A 1 126 ? -13.206 1.206 20.959 1.00 96.00 126 HIS A O 1
ATOM 1032 N N . LEU A 1 127 ? -13.574 -0.972 20.504 1.00 96.25 127 LEU A N 1
ATOM 1033 C CA . LEU A 1 127 ? -14.505 -1.190 21.610 1.00 96.25 127 LEU A CA 1
ATOM 1034 C C . LEU A 1 127 ? -13.758 -1.327 22.938 1.00 96.25 127 LEU A C 1
ATOM 1036 O O . LEU A 1 127 ? -14.142 -0.710 23.920 1.00 96.25 127 LEU A O 1
ATOM 1040 N N . GLU A 1 128 ? -12.674 -2.096 22.982 1.00 95.88 128 GLU A N 1
ATOM 1041 C CA . GLU A 1 128 ? -11.899 -2.357 24.197 1.00 95.88 128 GLU A CA 1
ATOM 1042 C C . GLU A 1 128 ? -11.210 -1.107 24.758 1.00 95.88 128 GLU A C 1
ATOM 1044 O O . GLU A 1 128 ? -11.066 -0.990 25.975 1.00 95.88 128 GLU A O 1
ATOM 1049 N N . THR A 1 129 ? -10.828 -0.151 23.913 1.00 95.81 129 THR A N 1
ATOM 1050 C CA . THR A 1 129 ? -10.244 1.127 24.343 1.00 95.81 129 THR A CA 1
ATOM 1051 C C . THR A 1 129 ? -11.286 2.161 24.763 1.00 95.81 129 THR A C 1
ATOM 1053 O O . THR A 1 129 ? -10.915 3.251 25.191 1.00 95.81 129 THR A O 1
ATOM 1056 N N . GLY A 1 130 ? -12.585 1.867 24.634 1.00 95.19 130 GLY A N 1
ATOM 1057 C CA . GLY A 1 130 ? -13.645 2.843 24.897 1.00 95.19 130 GLY A CA 1
ATOM 1058 C C . GLY A 1 130 ? -13.686 3.990 23.888 1.00 95.19 130 GLY A C 1
ATOM 1059 O O . GLY A 1 130 ? -14.274 5.033 24.155 1.00 95.19 130 GLY A O 1
ATOM 1060 N N . SER A 1 131 ? -13.078 3.814 22.712 1.00 95.75 131 SER A N 1
ATOM 1061 C CA . SER A 1 131 ? -13.054 4.833 21.657 1.00 95.75 131 SER A CA 1
ATOM 1062 C C . SER A 1 131 ? -14.361 4.897 20.855 1.00 95.75 131 SER A C 1
ATOM 1064 O O . SER A 1 131 ? -14.464 5.677 19.909 1.00 95.75 131 SER A O 1
ATOM 1066 N N . CYS A 1 132 ? -15.354 4.070 21.194 1.00 97.19 132 CYS A N 1
ATOM 1067 C CA . CYS A 1 132 ? -16.631 4.004 20.498 1.00 97.19 132 CYS A CA 1
ATOM 1068 C C . CYS A 1 132 ? -17.618 5.076 20.979 1.00 97.19 132 CYS A C 1
ATOM 1070 O O . CYS A 1 132 ? -18.127 4.964 22.096 1.00 97.19 132 CYS A O 1
ATOM 1072 N N . PRO A 1 133 ? -18.000 6.056 20.136 1.00 96.25 133 PRO A N 1
ATOM 1073 C CA . PRO A 1 133 ? -18.997 7.056 20.523 1.00 96.25 133 PRO A CA 1
ATOM 1074 C C . PRO A 1 133 ? -20.402 6.454 20.686 1.00 96.25 133 PRO A C 1
ATOM 1076 O O . PRO A 1 133 ? -21.202 6.972 21.458 1.00 96.25 133 PRO A O 1
ATOM 1079 N N . GLY A 1 134 ? -20.698 5.344 19.998 1.00 96.50 134 GLY A N 1
ATOM 1080 C CA . GLY A 1 134 ? -21.967 4.615 20.125 1.00 96.50 134 GLY A CA 1
ATOM 1081 C C . GLY A 1 134 ? -22.030 3.677 21.336 1.00 96.50 134 GLY A C 1
ATOM 1082 O O . GLY A 1 134 ? -23.104 3.191 21.678 1.00 96.50 134 GLY A O 1
ATOM 1083 N N . ALA A 1 135 ? -20.897 3.422 21.997 1.00 95.44 135 ALA A N 1
ATOM 1084 C CA . ALA A 1 135 ? -20.807 2.561 23.174 1.00 95.44 135 ALA A CA 1
ATOM 1085 C C . ALA A 1 135 ? -19.719 3.057 24.153 1.00 95.44 135 ALA A C 1
ATOM 1087 O O . ALA A 1 135 ? -18.774 2.327 24.444 1.00 95.44 135 ALA A O 1
ATOM 1088 N N . PRO A 1 136 ? -19.845 4.272 24.720 1.00 91.88 136 PRO A N 1
ATOM 1089 C CA . PRO A 1 136 ? -18.775 4.912 25.500 1.00 91.88 136 PRO A CA 1
ATOM 1090 C C . PRO A 1 136 ? -18.465 4.211 26.831 1.00 91.88 136 PRO A C 1
ATOM 1092 O O . PRO A 1 136 ? -17.424 4.441 27.439 1.00 91.88 136 PRO A O 1
ATOM 1095 N N . ARG A 1 137 ? -19.382 3.366 27.317 1.00 93.25 137 ARG A N 1
ATOM 1096 C CA . ARG A 1 137 ? -19.193 2.564 28.536 1.00 93.25 137 ARG A CA 1
ATOM 1097 C C . ARG A 1 137 ? -18.598 1.186 28.261 1.00 93.25 137 ARG A C 1
ATOM 1099 O O . ARG A 1 137 ? -18.279 0.492 29.221 1.00 93.25 137 ARG A O 1
ATOM 1106 N N . LEU A 1 138 ? -18.504 0.782 26.993 1.00 94.25 138 LEU A N 1
ATOM 1107 C CA . LEU A 1 138 ? -17.902 -0.482 26.597 1.00 94.25 138 LEU A CA 1
ATOM 1108 C C . LEU A 1 138 ? -16.398 -0.269 26.437 1.00 94.25 138 LEU A C 1
ATOM 1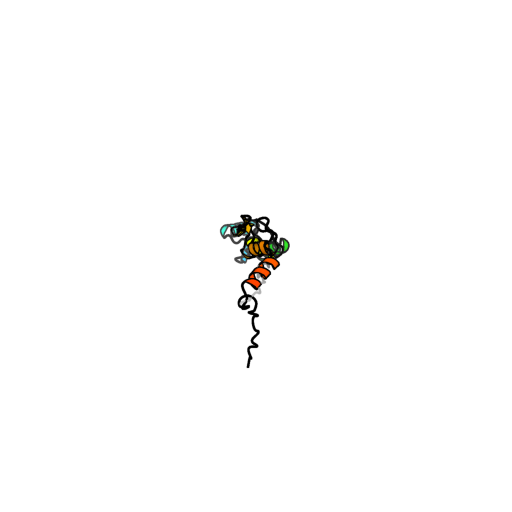110 O O . LEU A 1 138 ? -15.973 0.625 25.721 1.00 94.25 138 LEU A O 1
ATOM 1114 N N . ASN A 1 139 ? -15.619 -1.059 27.164 1.00 95.88 139 ASN A N 1
ATOM 1115 C CA . ASN A 1 139 ? -14.160 -1.047 27.211 1.00 95.88 139 ASN A CA 1
ATOM 1116 C C . ASN A 1 139 ? -13.662 -2.330 27.888 1.00 95.88 139 ASN A C 1
ATOM 1118 O O . ASN A 1 139 ? -14.452 -3.098 28.441 1.00 95.88 139 ASN A O 1
ATOM 1122 N N . ARG A 1 140 ? -12.349 -2.554 27.899 1.00 93.81 140 ARG A N 1
ATOM 1123 C CA . ARG A 1 140 ? -11.740 -3.773 28.439 1.00 93.81 140 ARG A CA 1
ATOM 1124 C C . ARG A 1 140 ? -12.175 -4.082 29.876 1.00 93.81 140 ARG A C 1
ATOM 1126 O O . ARG A 1 140 ? -12.472 -5.230 30.188 1.00 93.81 140 ARG A O 1
ATOM 1133 N N . GLU A 1 141 ? -12.267 -3.072 30.738 1.00 93.88 141 GLU A N 1
ATOM 1134 C CA . GLU A 1 141 ? -12.658 -3.239 32.145 1.00 93.88 141 GLU A CA 1
ATOM 1135 C C . GLU A 1 141 ? -14.137 -3.589 32.314 1.00 93.88 141 GLU A C 1
ATOM 1137 O O . GLU A 1 141 ? -14.499 -4.437 33.126 1.00 93.88 141 GLU A O 1
ATOM 1142 N N . SER A 1 142 ? -15.019 -2.911 31.580 1.00 94.69 142 SER A N 1
ATOM 1143 C CA . SER A 1 142 ? -16.456 -3.196 31.604 1.00 94.69 142 SER A CA 1
ATOM 1144 C C . SER A 1 142 ? -16.749 -4.591 31.047 1.00 94.69 142 SER A C 1
ATOM 1146 O O . SER A 1 142 ? -17.537 -5.320 31.650 1.00 94.69 142 SER A O 1
ATOM 1148 N N . ILE A 1 143 ? -16.053 -4.997 29.979 1.00 91.75 143 ILE A N 1
ATOM 1149 C CA . ILE A 1 143 ? -16.127 -6.343 29.403 1.00 91.75 143 ILE A CA 1
ATOM 1150 C C . ILE A 1 143 ? -15.653 -7.364 30.435 1.00 91.75 143 ILE A C 1
ATOM 1152 O O . ILE A 1 143 ? -16.401 -8.283 30.756 1.00 91.75 143 ILE A O 1
ATOM 1156 N N . ALA A 1 144 ? -14.473 -7.170 31.032 1.00 90.31 144 ALA A N 1
ATOM 1157 C CA . ALA A 1 144 ? -13.944 -8.069 32.057 1.00 90.31 144 ALA A CA 1
ATOM 1158 C C . ALA A 1 144 ? -14.902 -8.214 33.252 1.00 90.31 144 ALA A C 1
ATOM 1160 O O . ALA A 1 144 ? -15.164 -9.328 33.698 1.00 90.31 144 ALA A O 1
ATOM 1161 N N . ARG A 1 145 ? -15.500 -7.111 33.722 1.00 91.62 145 ARG A N 1
ATOM 1162 C CA . ARG A 1 145 ? -16.507 -7.129 34.798 1.00 91.62 145 ARG A CA 1
ATOM 1163 C C . ARG A 1 145 ? -17.777 -7.890 34.424 1.00 91.62 145 ARG A C 1
ATOM 1165 O O . ARG A 1 145 ? -18.428 -8.454 35.300 1.00 91.62 145 ARG A O 1
ATOM 1172 N N . VAL A 1 146 ? -18.205 -7.852 33.164 1.00 91.38 146 VAL A N 1
ATOM 1173 C CA . VAL A 1 146 ? -19.350 -8.649 32.692 1.00 91.38 146 VAL A CA 1
ATOM 1174 C C . VAL A 1 146 ? -18.959 -10.120 32.605 1.00 91.38 146 VAL A C 1
ATOM 1176 O O . VAL A 1 146 ? -19.675 -10.955 33.149 1.00 91.38 146 VAL A O 1
ATOM 1179 N N . VAL A 1 147 ? -17.802 -10.427 32.013 1.00 90.06 147 VAL A N 1
ATOM 1180 C CA . VAL A 1 147 ? -17.288 -11.797 31.896 1.00 90.06 147 VAL A CA 1
ATOM 1181 C C . VAL A 1 147 ? -17.158 -12.441 33.272 1.00 90.06 147 VAL A C 1
ATOM 1183 O O . VAL A 1 147 ? -17.721 -13.501 33.472 1.00 90.06 147 VAL A O 1
ATOM 1186 N N . GLN A 1 148 ? -16.539 -11.782 34.253 1.00 88.31 148 GLN A N 1
ATOM 1187 C CA . GLN A 1 148 ? -16.401 -12.317 35.615 1.00 88.31 148 GLN A CA 1
ATOM 1188 C C . GLN A 1 148 ? -17.743 -12.581 36.311 1.00 88.31 148 GLN A C 1
ATOM 1190 O O . GLN A 1 148 ? -17.861 -13.532 37.076 1.00 88.31 148 GLN A O 1
ATOM 1195 N N . ARG A 1 149 ? -18.761 -11.745 36.064 1.00 89.31 149 ARG A N 1
ATOM 1196 C CA . ARG A 1 149 ? -20.103 -11.941 36.639 1.00 89.31 149 ARG A CA 1
ATOM 1197 C C . ARG A 1 149 ? -20.838 -13.125 36.018 1.00 89.31 149 ARG A C 1
ATOM 1199 O O . ARG A 1 149 ? -21.604 -13.780 36.712 1.00 89.31 149 ARG A O 1
ATOM 1206 N N . LEU A 1 150 ? -20.638 -13.361 34.724 1.00 90.31 150 LEU A N 1
ATOM 1207 C CA . LEU A 1 150 ? -21.272 -14.460 33.994 1.00 90.31 150 LEU A CA 1
ATOM 1208 C C . LEU A 1 150 ? -20.486 -15.772 34.125 1.00 90.31 150 LEU A C 1
ATOM 1210 O O . LEU A 1 150 ? -21.072 -16.847 34.084 1.00 90.31 150 LEU A O 1
ATOM 1214 N N . ASP A 1 151 ? -19.175 -15.683 34.321 1.00 89.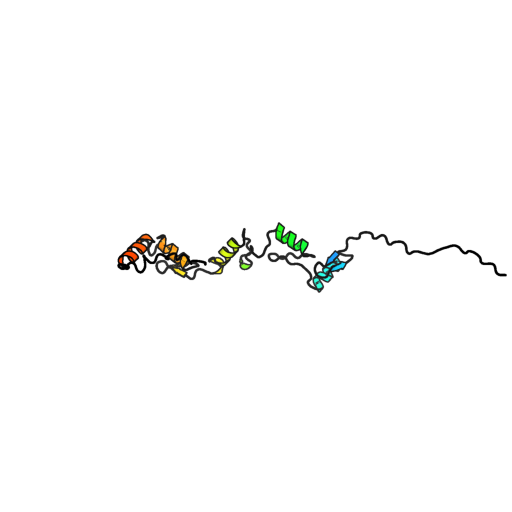31 151 ASP A N 1
ATOM 1215 C CA . ASP A 1 151 ? -18.254 -16.806 34.450 1.00 89.31 151 ASP A CA 1
ATOM 1216 C C . ASP A 1 151 ? -18.016 -17.180 35.918 1.00 89.31 151 ASP A C 1
ATOM 1218 O O . ASP A 1 151 ? -16.891 -17.188 36.422 1.00 89.31 151 ASP A O 1
ATOM 1222 N N . THR A 1 152 ? -19.095 -17.494 36.632 1.00 84.44 152 THR A N 1
ATOM 1223 C CA . THR A 1 152 ? -19.039 -17.856 38.060 1.00 84.44 152 THR A CA 1
ATOM 1224 C C . THR A 1 152 ? -18.213 -19.119 38.323 1.00 84.44 152 THR A C 1
ATOM 1226 O O . THR A 1 152 ? -17.623 -19.258 39.392 1.00 84.44 152 THR A O 1
ATOM 1229 N N . ALA A 1 153 ? -18.133 -20.018 37.339 1.00 83.62 153 ALA A N 1
ATOM 1230 C CA . ALA A 1 153 ? -17.341 -21.244 37.388 1.00 83.62 153 ALA A CA 1
ATOM 1231 C C . ALA A 1 153 ? -15.887 -21.064 36.900 1.00 83.62 153 ALA A C 1
ATOM 1233 O O . ALA A 1 153 ? -15.097 -22.002 36.988 1.00 83.62 153 ALA A O 1
ATOM 1234 N N . GLY A 1 154 ? -15.510 -19.881 36.397 1.00 78.88 154 GLY A N 1
ATOM 1235 C CA . GLY A 1 154 ? -14.161 -19.610 35.890 1.00 78.88 154 GLY A CA 1
ATOM 1236 C C . GLY A 1 154 ? -13.803 -20.359 34.599 1.00 78.88 154 GLY A C 1
ATOM 1237 O O . GLY A 1 154 ? -12.627 -20.485 34.275 1.00 78.88 154 GLY A O 1
ATOM 1238 N N . VAL A 1 155 ? -14.781 -20.883 33.863 1.00 82.06 155 VAL A N 1
ATOM 123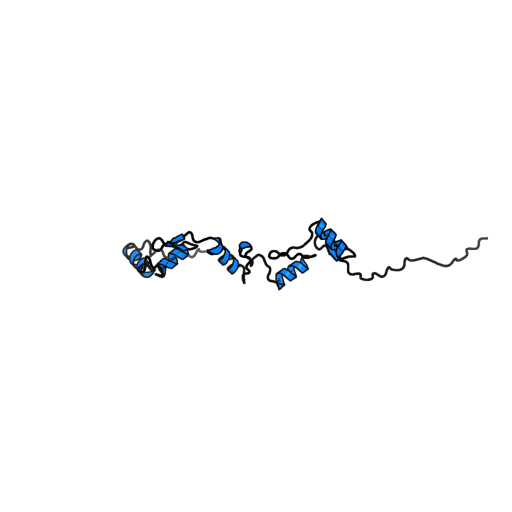9 C CA . VAL A 1 155 ? -14.569 -21.668 32.638 1.00 82.06 155 VAL A CA 1
ATOM 1240 C C . VAL A 1 155 ? -13.971 -20.810 31.521 1.00 82.06 155 VAL A C 1
ATOM 1242 O O . VAL A 1 155 ? -13.172 -21.304 30.726 1.00 82.06 155 VAL A O 1
ATOM 1245 N N . ILE A 1 156 ? -14.338 -19.529 31.467 1.00 76.12 156 ILE A N 1
ATOM 1246 C CA . ILE A 1 156 ? -13.892 -18.575 30.446 1.00 76.12 156 ILE A CA 1
ATOM 1247 C C . ILE A 1 156 ? -12.576 -17.905 30.871 1.00 76.12 156 ILE A C 1
ATOM 1249 O O . ILE A 1 156 ? -11.678 -17.737 30.051 1.00 76.12 156 ILE A O 1
ATOM 1253 N N . ALA A 1 157 ? -12.436 -17.538 32.146 1.00 73.06 157 ALA A N 1
ATOM 1254 C CA . ALA A 1 157 ? -11.305 -16.765 32.653 1.00 73.06 157 ALA A CA 1
ATOM 1255 C C . ALA A 1 157 ? -10.150 -17.607 33.240 1.00 73.06 157 ALA A C 1
ATOM 1257 O O . ALA A 1 157 ? -9.046 -17.079 33.359 1.00 73.06 157 ALA A O 1
ATOM 1258 N N . LYS A 1 158 ? -10.355 -18.886 33.610 1.00 63.34 158 LYS A N 1
ATOM 1259 C CA . LYS A 1 158 ? -9.337 -19.736 34.281 1.00 63.34 158 LYS A CA 1
ATOM 1260 C C . LYS A 1 158 ? -8.786 -20.912 33.466 1.00 63.34 158 LYS A C 1
ATOM 1262 O O . LYS A 1 158 ? -8.221 -21.832 34.049 1.00 63.34 158 LYS A O 1
ATOM 1267 N N . LYS A 1 159 ? -8.840 -20.901 32.135 1.00 59.38 159 LYS A N 1
ATOM 1268 C CA . LYS A 1 159 ? -7.949 -21.785 31.360 1.00 59.38 159 LYS A CA 1
ATOM 1269 C C . LYS A 1 159 ? -6.638 -21.061 31.073 1.00 59.38 159 LYS A C 1
ATOM 1271 O O . LYS A 1 159 ? -6.428 -20.555 29.975 1.00 59.38 159 LYS A O 1
ATOM 1276 N N . GLN A 1 160 ? -5.766 -20.983 32.081 1.00 54.50 160 GLN A N 1
ATOM 1277 C CA . GLN A 1 160 ? -4.348 -20.778 31.791 1.00 54.50 160 GLN A CA 1
ATOM 1278 C C . GLN A 1 160 ? -3.894 -21.958 30.927 1.00 54.50 160 GLN A C 1
ATOM 1280 O O . GLN A 1 160 ? -4.262 -23.099 31.196 1.00 54.50 160 GLN A O 1
ATOM 1285 N N . ILE A 1 161 ? -3.157 -21.675 29.856 1.00 58.12 161 ILE A N 1
ATOM 1286 C CA . ILE A 1 161 ? -2.485 -22.710 29.075 1.00 58.12 161 ILE A CA 1
ATOM 1287 C C . ILE A 1 161 ? -1.484 -23.353 30.042 1.00 58.12 161 ILE A C 1
ATOM 1289 O O . ILE A 1 161 ? -0.495 -22.714 30.399 1.00 58.12 161 ILE A O 1
ATOM 1293 N N . GLU A 1 162 ? -1.782 -24.553 30.544 1.00 54.81 162 GLU A N 1
ATOM 1294 C CA . GLU A 1 162 ? -0.823 -25.314 31.343 1.00 54.81 162 GLU A CA 1
ATOM 1295 C C . GLU A 1 162 ? 0.370 -25.649 30.448 1.00 54.81 162 GLU A C 1
ATOM 1297 O O . GLU A 1 162 ? 0.228 -26.195 29.352 1.00 54.81 162 GLU A O 1
ATOM 1302 N N . TRP A 1 163 ? 1.559 -25.252 30.895 1.00 56.94 163 TRP A N 1
ATOM 1303 C CA . TRP A 1 163 ? 2.803 -25.620 30.242 1.00 56.94 163 TRP A CA 1
ATOM 1304 C C . TRP A 1 163 ? 3.089 -27.073 30.617 1.00 56.94 163 TRP A C 1
ATOM 1306 O O . TRP A 1 163 ? 3.448 -27.364 31.756 1.00 56.94 163 TRP A O 1
ATOM 1316 N N . HIS A 1 164 ? 2.882 -27.997 29.684 1.00 67.25 164 HIS A N 1
ATOM 1317 C CA . HIS A 1 164 ? 3.356 -29.364 29.848 1.00 67.25 164 HIS A CA 1
ATOM 1318 C C . HIS A 1 164 ? 4.782 -29.427 29.307 1.00 67.25 164 HIS A C 1
ATOM 1320 O O . HIS A 1 164 ? 4.986 -29.314 28.097 1.00 67.25 164 HIS A O 1
ATOM 1326 N N . GLU A 1 165 ? 5.764 -29.581 30.197 1.00 62.62 165 GLU A N 1
ATOM 1327 C CA . GLU A 1 165 ? 7.122 -29.952 29.801 1.00 62.62 165 GLU A CA 1
ATOM 1328 C C . GLU A 1 165 ? 7.036 -31.305 29.089 1.00 62.62 165 GLU A C 1
ATOM 1330 O O . GLU A 1 165 ? 6.770 -32.344 29.695 1.00 62.62 165 GLU A O 1
ATOM 1335 N N . GLN A 1 166 ? 7.171 -31.290 27.765 1.00 66.12 166 GLN A N 1
ATOM 1336 C CA . GLN A 1 166 ? 7.353 -32.516 27.008 1.00 66.12 166 GLN A CA 1
ATOM 1337 C C . GLN A 1 166 ? 8.746 -33.031 27.359 1.00 66.12 166 GLN A C 1
ATOM 1339 O O . GLN A 1 166 ? 9.744 -32.444 26.943 1.00 66.12 166 GLN A O 1
ATOM 1344 N N . ASN A 1 167 ? 8.799 -34.094 28.163 1.00 51.78 167 ASN A N 1
ATOM 1345 C CA . ASN A 1 167 ? 10.015 -34.863 28.391 1.00 51.78 167 ASN A CA 1
ATOM 1346 C C . ASN A 1 167 ? 10.498 -35.386 27.035 1.00 51.78 167 ASN A C 1
ATOM 1348 O O . ASN A 1 167 ? 9.928 -36.326 26.482 1.00 51.78 167 ASN A O 1
ATOM 1352 N N . VAL A 1 168 ? 11.506 -34.718 26.481 1.00 52.62 168 VAL A N 1
ATOM 1353 C CA . VAL A 1 168 ? 12.297 -35.234 25.369 1.00 52.62 168 VAL A CA 1
ATOM 1354 C C . VAL A 1 168 ? 13.319 -36.176 25.999 1.00 52.62 168 VAL A C 1
ATOM 1356 O O . VAL A 1 168 ? 14.333 -35.720 26.526 1.00 52.62 168 VAL A O 1
ATOM 1359 N N . GLU A 1 169 ? 12.982 -37.466 26.029 1.00 50.12 169 GLU A N 1
ATOM 1360 C CA . GLU A 1 169 ? 13.965 -38.553 26.155 1.00 50.12 169 GLU A CA 1
ATOM 1361 C C . GLU A 1 169 ? 14.730 -38.738 24.838 1.00 50.12 169 GLU A C 1
ATOM 1363 O O . GLU A 1 169 ? 14.103 -38.597 23.759 1.00 50.12 169 GLU A O 1
#

Foldseek 3Di:
DDDDDDDDDDPPDPDPPPPPVQDWQAQQQPGDTHNDPVVLVVVCVVVVSWDAQPQDGDTDRHPVVNVVCCVVVVSDPLQADNVVSDGDPGNVRVVVVCLACVNQNFPDAQPQARDGHSDPVVSVQCQQCCVDPRCNPRHVVSVVVVCCVVPVVCPPPPPDPDDDPPPPD

Radius of gyration: 36.73 Å; Cα contacts (8 Å, |Δi|>4): 180; chains: 1; bounding box: 98×46×101 Å

InterPro domains:
  IPR013087 Zinc finger C2H2-type [PF12874] (51-73)
  IPR013087 Zinc finger C2H2-type [PS00028] (53-75)
  IPR013087 Zinc finger C2H2-type [PS00028] (81-103)
  IPR013087 Zinc finger C2H2-type [PS50157] (51-80)
  IPR013087 Zinc finger C2H2-type [PS50157] (79-108)
  IPR013087 Zinc finger C2H2-type [SM00355] (25-49)
  IPR013087 Zinc finger C2H2-type [SM00355] (51-75)
  IPR013087 Zinc finger C2H2-type [SM00355] (79-103)
  IPR013087 Zinc finger C2H2-type [SM00355] (108-130)
  IPR022755 Zinc finger, double-stranded RNA binding [PF12171] (80-104)
  IPR036236 Zinc finger C2H2 superfamily [SSF57667] (49-97)

Organism: NCBI:txid1612424

Sequence (169 aa):
MPSATWTYLTSILPTPTLITLNKMFTCGECGNRYYSKFECEDHMNAYNHWFDCETCDRVFMDQNSCNQHMQSADHFSDRYCRECKKYFQNAHNLRQHLNSRTHRGSDVKCPFCNTGFVTHSGASHHLETGSCPGAPRLNRESIARVVQRLDTAGVIAKKQIEWHEQNVE

Mean predicted aligned error: 13.65 Å

Secondary structure (DSSP, 8-state):
------------------------EE-TTT--EESSHHHHHHHHHHHT--EE-SSSS-EESSHHHHHHHHHHHT--GGGEETTTTEE-SSHHHHHHHHTSHHHH---EE-TTT--EESSHHHHHHHHHTT--TT-TT-SHHHHHHHHHHH-TT-TTT------------

pLDDT: mean 83.22, std 18.21, range [32.78, 97.19]

Solvent-accessible surface area (backbone atoms only — not comparable to full-atom values): 10388 Å² total; per-residue (Å²): 138,84,86,84,82,89,78,81,86,81,83,80,68,80,72,80,73,76,78,66,84,67,79,60,36,57,43,54,74,82,63,53,73,25,84,40,66,64,62,40,50,52,51,29,65,77,68,64,49,57,31,69,46,80,72,50,96,53,70,24,62,28,62,68,62,32,50,52,47,33,64,74,68,66,39,46,59,69,19,46,40,77,92,77,71,42,82,38,100,39,49,68,56,34,54,51,51,61,62,27,52,89,65,64,36,44,82,41,55,35,92,63,64,62,53,58,18,67,39,68,69,55,42,50,48,38,37,40,71,32,72,29,88,54,40,63,78,40,21,52,66,49,49,48,56,49,50,55,68,72,35,79,84,34,76,80,81,62,69,70,82,77,84,74,85,75,83,82,126

Nearest PDB structures (foldseek):
  2rsi-assembly1_A  TM=3.707E-01  e=1.835E-03  Homo sapiens
  7w1m-assembly1_H  TM=3.668E-01  e=1.173E-03  Homo sapiens
  5yef-assembly4_J  TM=3.279E-01  e=1.614E-03  Homo sapiens
  8sst-assembly1_A  TM=2.577E-01  e=3.957E-04  Homo sapiens
  1wjp-assembly1_A  TM=3.558E-01  e=1.718E-02  Homo sapiens